Protein AF-A0A8J7A811-F1 (afdb_monomer_lite)

Organism: NCBI:txid915328

pLDDT: mean 79.44, std 8.12, range [59.34, 88.19]

Radius of gyration: 20.14 Å; chains: 1; bounding box: 60×20×49 Å

Sequence (76 aa):
MAETAELLNRLRTGFWFFGLGSWSFGICDRTIAAVSDGFLSAIDIMQLATASFFAMGWFLLKPRQQPDTIEPDFNE

Structure (mmCIF, N/CA/C/O backbone):
data_AF-A0A8J7A811-F1
#
_entry.id   AF-A0A8J7A811-F1
#
loop_
_atom_site.group_PDB
_atom_site.id
_atom_site.type_symbol
_atom_site.label_atom_id
_atom_site.label_alt_id
_atom_site.label_comp_id
_atom_site.label_asym_id
_atom_site.label_entity_id
_atom_site.label_seq_id
_atom_site.pdbx_PDB_ins_code
_atom_site.Cartn_x
_atom_site.Cartn_y
_atom_site.Cartn_z
_atom_site.occupancy
_atom_site.B_iso_or_equiv
_atom_site.auth_seq_id
_atom_site.auth_comp_id
_atom_site.auth_asym_id
_atom_site.auth_atom_id
_atom_site.pdbx_PDB_model_num
ATOM 1 N N . MET A 1 1 ? -14.445 1.327 29.424 1.00 61.91 1 MET A N 1
ATOM 2 C CA . MET A 1 1 ? -14.426 0.370 28.289 1.00 61.91 1 MET A CA 1
ATOM 3 C C . MET A 1 1 ? -14.916 0.982 26.969 1.00 61.91 1 MET A C 1
ATOM 5 O O . MET A 1 1 ? -14.531 0.474 25.924 1.00 61.91 1 MET A O 1
ATOM 9 N N . ALA A 1 2 ? -15.711 2.065 26.979 1.00 70.56 2 ALA A N 1
ATOM 10 C CA . ALA A 1 2 ? -16.184 2.730 25.754 1.00 70.56 2 ALA A CA 1
ATOM 11 C C . ALA A 1 2 ? -15.090 3.539 25.017 1.00 70.56 2 ALA A C 1
ATOM 13 O O . ALA A 1 2 ? -14.911 3.362 23.816 1.00 70.56 2 ALA A O 1
ATOM 14 N N . GLU A 1 3 ? -14.281 4.334 25.728 1.00 75.38 3 GLU A N 1
ATOM 15 C CA . GLU A 1 3 ? -13.207 5.150 25.117 1.00 75.38 3 GLU A CA 1
ATOM 16 C C . GLU A 1 3 ? -12.149 4.312 24.381 1.00 75.38 3 GLU A C 1
ATOM 18 O O . GLU A 1 3 ? -11.682 4.672 23.301 1.00 75.38 3 GLU A O 1
ATOM 23 N N . THR A 1 4 ? -11.804 3.143 24.927 1.00 81.75 4 THR A N 1
ATOM 24 C CA . THR A 1 4 ? -10.880 2.197 24.287 1.00 81.75 4 THR A CA 1
ATOM 25 C C . THR A 1 4 ? -11.442 1.637 22.984 1.00 81.75 4 THR A C 1
ATOM 27 O O . THR A 1 4 ? -10.688 1.444 22.035 1.00 81.75 4 THR A O 1
ATOM 30 N N . ALA A 1 5 ? -12.756 1.398 22.912 1.00 80.75 5 ALA A N 1
ATOM 31 C CA . ALA A 1 5 ? -13.409 0.892 21.707 1.00 80.75 5 ALA A CA 1
ATOM 32 C C . ALA A 1 5 ? -13.449 1.956 20.598 1.00 80.75 5 ALA A C 1
ATOM 34 O O . ALA A 1 5 ? -13.206 1.643 19.432 1.00 80.75 5 ALA A O 1
ATOM 35 N N . GLU A 1 6 ? -13.677 3.220 20.959 1.00 81.06 6 GLU A N 1
ATOM 36 C CA . GLU A 1 6 ? -13.670 4.330 20.005 1.00 81.06 6 GLU A CA 1
ATOM 37 C C . GLU A 1 6 ? -12.264 4.606 19.451 1.00 81.06 6 GLU A C 1
ATOM 39 O O . GLU A 1 6 ? -12.088 4.747 18.236 1.00 81.06 6 GLU A O 1
ATOM 44 N N . LEU A 1 7 ? -11.239 4.585 20.311 1.00 84.81 7 LEU A N 1
ATOM 45 C CA . LEU A 1 7 ? -9.840 4.664 19.882 1.00 84.81 7 LEU A CA 1
ATOM 46 C C . LEU A 1 7 ? -9.469 3.513 18.946 1.00 84.81 7 LEU A C 1
ATOM 48 O O . LEU A 1 7 ? -8.855 3.746 17.906 1.00 84.81 7 LEU A O 1
ATOM 52 N N . LEU A 1 8 ? -9.882 2.284 19.263 1.00 84.69 8 LEU A N 1
ATOM 53 C CA . LEU A 1 8 ? -9.626 1.123 18.414 1.00 84.69 8 LEU A CA 1
ATOM 54 C C . LEU A 1 8 ? -10.313 1.257 17.046 1.00 84.69 8 LEU A C 1
ATOM 56 O O . LEU A 1 8 ? -9.732 0.889 16.026 1.00 84.69 8 LEU A O 1
ATOM 60 N N . ASN A 1 9 ? -11.516 1.836 17.001 1.00 82.31 9 ASN A N 1
ATOM 61 C CA . ASN A 1 9 ? -12.248 2.080 15.759 1.00 82.31 9 ASN A CA 1
ATOM 62 C C . ASN A 1 9 ? -11.567 3.151 14.884 1.00 82.31 9 ASN A C 1
ATOM 64 O O . ASN A 1 9 ? -11.414 2.978 13.670 1.00 82.31 9 ASN A O 1
ATOM 68 N N . ARG A 1 10 ? -11.083 4.235 15.502 1.00 81.75 10 ARG A N 1
ATOM 69 C CA . ARG A 1 10 ? -10.288 5.275 14.827 1.00 81.75 10 ARG A CA 1
ATOM 70 C C . ARG A 1 10 ? -8.955 4.729 14.315 1.00 81.75 10 ARG A C 1
ATOM 72 O O . ARG A 1 10 ? -8.619 4.955 13.155 1.00 81.75 10 ARG A O 1
ATOM 79 N N . LEU A 1 11 ? -8.235 3.958 15.132 1.00 84.81 11 LEU A N 1
ATOM 80 C CA . LEU A 1 11 ? -6.980 3.303 14.748 1.00 84.81 11 LEU A CA 1
ATOM 81 C C . LEU A 1 11 ? -7.187 2.309 13.606 1.00 84.81 11 LEU A C 1
ATOM 83 O O . LEU A 1 11 ? -6.423 2.314 12.646 1.00 84.81 11 LEU A O 1
ATOM 87 N N . ARG A 1 12 ? -8.249 1.501 13.659 1.00 82.50 12 ARG A N 1
ATOM 88 C CA . ARG A 1 12 ? -8.612 0.565 12.588 1.00 82.50 12 ARG A CA 1
ATOM 89 C C . ARG A 1 12 ? -8.894 1.292 11.277 1.00 82.50 12 ARG A C 1
ATOM 91 O O . ARG A 1 12 ? -8.464 0.838 10.222 1.00 82.50 12 ARG A O 1
ATOM 98 N N . THR A 1 13 ? -9.585 2.425 11.346 1.00 84.44 13 THR A N 1
ATOM 99 C CA . THR A 1 13 ? -9.860 3.266 10.176 1.00 84.44 13 THR A CA 1
ATOM 100 C C . THR A 1 13 ? -8.568 3.881 9.629 1.00 84.44 13 THR A C 1
ATOM 102 O O . THR A 1 13 ? -8.319 3.806 8.429 1.00 84.44 13 THR A O 1
ATOM 105 N N . GLY A 1 14 ? -7.698 4.405 10.497 1.00 83.31 14 GLY A N 1
ATOM 106 C CA . GLY A 1 14 ? -6.384 4.925 10.110 1.00 83.31 14 GLY A CA 1
ATOM 107 C C . GLY A 1 14 ? -5.491 3.862 9.462 1.00 83.31 14 GLY A C 1
ATOM 108 O O . GLY A 1 14 ? -4.925 4.100 8.400 1.00 83.31 14 GLY A O 1
ATOM 109 N N . PHE A 1 15 ? -5.430 2.660 10.039 1.00 85.06 15 PHE A N 1
ATOM 110 C CA . PHE A 1 15 ? -4.686 1.528 9.484 1.00 85.06 15 PHE A CA 1
ATOM 111 C C . PHE A 1 15 ? -5.261 1.059 8.142 1.00 85.06 15 PHE A C 1
ATOM 113 O O . PHE A 1 15 ? -4.515 0.686 7.240 1.00 85.06 15 PHE A O 1
ATOM 120 N N . TRP A 1 16 ? -6.583 1.131 7.974 1.00 86.56 16 TRP A N 1
ATOM 121 C CA . TRP A 1 16 ? -7.230 0.838 6.700 1.00 86.56 16 TRP A CA 1
ATOM 122 C C . TRP A 1 16 ? -6.785 1.815 5.599 1.00 86.56 16 TRP A C 1
ATOM 124 O O . TRP A 1 16 ? -6.353 1.366 4.535 1.00 86.56 16 TRP A O 1
ATOM 134 N N . PHE A 1 17 ? -6.793 3.126 5.874 1.00 83.50 17 PHE A N 1
ATOM 135 C CA . PHE A 1 17 ? -6.289 4.150 4.946 1.00 83.50 17 PHE A CA 1
ATOM 136 C C . PHE A 1 17 ? -4.786 4.026 4.686 1.00 83.50 17 PHE A C 1
ATOM 138 O O . PHE A 1 17 ? -4.344 4.175 3.548 1.00 83.50 17 PHE A O 1
ATOM 145 N N . PHE A 1 18 ? -3.999 3.719 5.717 1.00 87.19 18 PHE A N 1
ATOM 146 C CA . PHE A 1 18 ? -2.563 3.503 5.576 1.00 87.19 18 PHE A CA 1
ATOM 147 C C . PHE A 1 18 ? -2.262 2.295 4.686 1.00 87.19 18 PHE A C 1
ATOM 149 O O . PHE A 1 18 ? -1.412 2.378 3.803 1.00 87.19 18 PHE A O 1
ATOM 156 N N . GLY A 1 19 ? -3.012 1.201 4.852 1.00 85.00 19 GLY A N 1
ATOM 157 C CA . GLY A 1 19 ? -2.950 0.050 3.959 1.00 85.00 19 GLY A CA 1
ATOM 158 C C . GLY A 1 19 ? -3.264 0.445 2.518 1.00 85.00 19 GLY A C 1
ATOM 159 O O . GLY A 1 19 ? -2.471 0.157 1.631 1.00 85.00 19 GLY A O 1
ATOM 160 N N . LEU A 1 20 ? -4.357 1.180 2.279 1.00 85.06 20 LEU A N 1
ATOM 161 C CA . LEU A 1 20 ? -4.720 1.662 0.939 1.00 85.06 20 LEU A CA 1
ATOM 162 C C . LEU A 1 20 ? -3.596 2.493 0.288 1.00 85.06 20 LEU A C 1
ATOM 164 O O . LEU A 1 20 ? -3.272 2.290 -0.886 1.00 85.06 20 LEU A O 1
ATOM 168 N N . GLY A 1 21 ? -2.978 3.390 1.061 1.00 87.69 21 GLY A N 1
ATOM 169 C CA . GLY A 1 21 ? -1.826 4.180 0.628 1.00 87.69 21 GLY A CA 1
ATOM 170 C C . GLY A 1 21 ? -0.602 3.315 0.323 1.00 87.69 21 GLY A C 1
ATOM 171 O O . GLY A 1 21 ? 0.005 3.473 -0.731 1.00 87.69 21 GLY A O 1
ATOM 172 N N . SER A 1 22 ? -0.277 2.358 1.195 1.00 86.62 22 SER A N 1
ATOM 173 C CA . SER A 1 22 ? 0.850 1.432 1.025 1.00 86.62 22 SER A CA 1
ATOM 174 C C . SER A 1 22 ? 0.697 0.537 -0.207 1.00 86.62 22 SER A C 1
ATOM 176 O O . SER A 1 22 ? 1.664 0.374 -0.949 1.00 86.62 22 SER A O 1
ATOM 178 N N . TRP A 1 23 ? -0.506 0.015 -0.471 1.00 86.06 23 TRP A N 1
ATOM 179 C CA . TRP A 1 23 ? -0.792 -0.763 -1.680 1.00 86.06 23 TRP A CA 1
ATOM 180 C C . TRP A 1 23 ? -0.604 0.080 -2.943 1.00 86.06 23 TRP A C 1
ATOM 182 O O . TRP A 1 23 ? 0.103 -0.335 -3.858 1.00 86.06 23 TRP A O 1
ATOM 192 N N . SER A 1 24 ? -1.183 1.285 -2.971 1.00 84.44 24 SER A N 1
ATOM 193 C CA . SER A 1 24 ? -1.069 2.203 -4.112 1.00 84.44 24 SER A CA 1
ATOM 194 C C . SER A 1 24 ? 0.384 2.611 -4.356 1.00 84.44 24 SER A C 1
ATOM 196 O O . SER A 1 24 ? 0.858 2.583 -5.486 1.00 84.44 24 SER A O 1
ATOM 198 N N . PHE A 1 25 ? 1.118 2.924 -3.287 1.00 88.06 25 PHE A N 1
ATOM 199 C CA . PHE A 1 25 ? 2.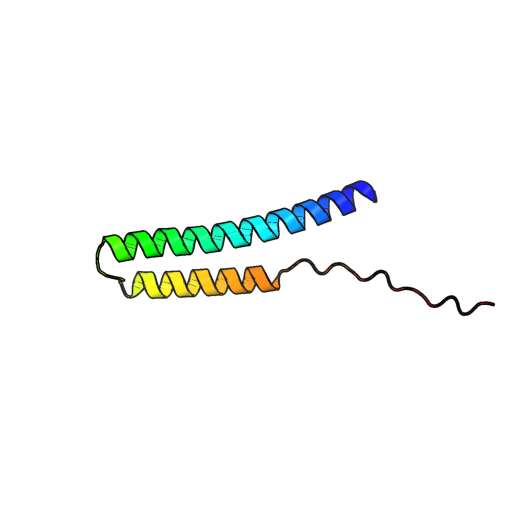525 3.297 -3.358 1.00 88.06 25 PHE A CA 1
ATOM 200 C C . PHE A 1 25 ? 3.408 2.141 -3.845 1.00 88.06 25 PHE A C 1
ATOM 202 O O . PHE A 1 25 ? 4.221 2.348 -4.737 1.00 88.06 25 PHE A O 1
ATOM 209 N N . GLY A 1 26 ? 3.221 0.921 -3.329 1.00 86.50 26 GLY A N 1
AT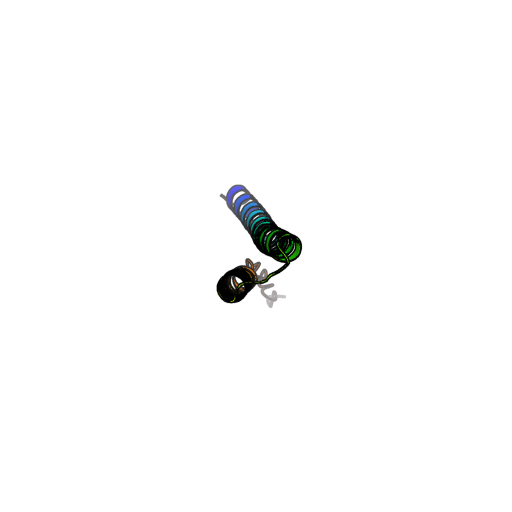OM 210 C CA . GLY A 1 26 ? 3.997 -0.251 -3.751 1.00 86.50 26 GLY A CA 1
ATOM 211 C C . GLY A 1 26 ? 3.735 -0.668 -5.202 1.00 86.50 26 GLY A C 1
ATOM 212 O O . GLY A 1 26 ? 4.660 -1.068 -5.906 1.00 86.50 26 GLY A O 1
ATOM 213 N N . ILE A 1 27 ? 2.490 -0.531 -5.672 1.00 86.38 27 ILE A N 1
ATOM 214 C CA . ILE A 1 27 ? 2.128 -0.728 -7.083 1.00 86.38 27 ILE A CA 1
ATOM 215 C C . ILE A 1 27 ? 2.815 0.331 -7.953 1.00 86.38 27 ILE A C 1
ATOM 217 O O . ILE A 1 27 ? 3.428 -0.015 -8.963 1.00 86.38 27 ILE A O 1
ATOM 221 N N . CYS A 1 28 ? 2.757 1.606 -7.557 1.00 88.06 28 CYS A N 1
ATOM 222 C CA . CYS A 1 28 ? 3.401 2.698 -8.286 1.00 88.06 28 CYS A CA 1
ATOM 223 C C . CYS A 1 28 ? 4.925 2.551 -8.337 1.00 88.06 28 CYS A C 1
ATOM 225 O O . CYS A 1 28 ? 5.484 2.676 -9.417 1.00 88.06 28 CYS A O 1
ATOM 227 N N . ASP A 1 29 ? 5.588 2.245 -7.221 1.00 86.06 29 ASP A N 1
ATOM 228 C CA . ASP A 1 29 ? 7.042 2.046 -7.144 1.00 86.06 29 ASP A CA 1
ATOM 229 C C . ASP A 1 29 ? 7.517 0.962 -8.123 1.00 86.06 29 ASP A C 1
ATOM 231 O O . ASP A 1 29 ? 8.346 1.219 -8.997 1.00 86.06 29 ASP A O 1
ATOM 235 N N . ARG A 1 30 ? 6.883 -0.217 -8.075 1.00 81.12 30 ARG A N 1
ATOM 236 C CA . ARG A 1 30 ? 7.156 -1.325 -9.003 1.00 81.12 30 ARG A CA 1
ATOM 237 C C . ARG A 1 30 ? 6.876 -0.953 -10.455 1.00 81.12 30 ARG A C 1
ATOM 239 O O . ARG A 1 30 ? 7.646 -1.319 -11.337 1.00 81.12 30 ARG A O 1
ATOM 246 N N . THR A 1 31 ? 5.785 -0.230 -10.707 1.00 82.94 31 THR A N 1
ATOM 247 C CA . THR A 1 31 ? 5.428 0.215 -12.061 1.00 82.94 31 THR A CA 1
ATOM 248 C C . THR A 1 31 ? 6.452 1.216 -12.594 1.00 82.94 31 THR A C 1
ATOM 250 O O . THR A 1 31 ? 6.869 1.098 -13.738 1.00 82.94 31 THR A O 1
ATOM 253 N N . ILE A 1 32 ? 6.893 2.175 -11.775 1.00 85.19 32 ILE A N 1
ATOM 254 C CA . ILE A 1 32 ? 7.892 3.185 -12.148 1.00 85.19 32 ILE A CA 1
ATOM 255 C C . ILE A 1 32 ? 9.242 2.519 -12.429 1.00 85.19 32 ILE A C 1
ATOM 2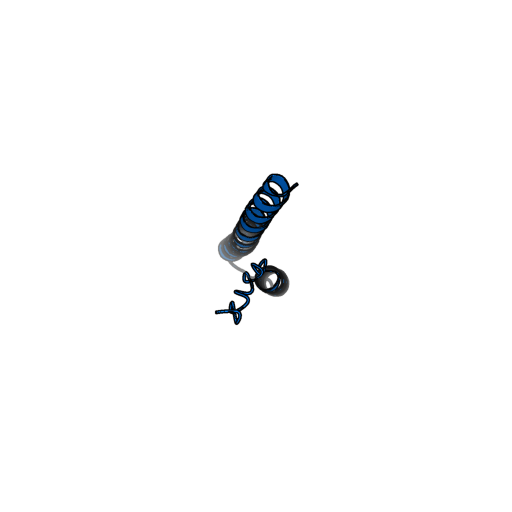57 O O . ILE A 1 32 ? 9.849 2.836 -13.448 1.00 85.19 32 ILE A O 1
ATOM 261 N N . ALA A 1 33 ? 9.670 1.566 -11.594 1.00 85.06 33 ALA A N 1
ATOM 262 C CA . ALA A 1 33 ? 10.894 0.794 -11.813 1.00 85.06 33 ALA A CA 1
ATOM 263 C C . ALA A 1 33 ? 10.842 -0.014 -13.126 1.00 85.06 33 ALA A C 1
ATOM 265 O O . ALA A 1 33 ? 11.770 0.040 -13.933 1.00 85.06 33 ALA A O 1
ATOM 266 N N . ALA A 1 34 ? 9.721 -0.691 -13.394 1.00 82.44 34 ALA A N 1
ATOM 267 C CA . ALA A 1 34 ? 9.531 -1.452 -14.630 1.00 82.44 34 ALA A CA 1
ATOM 268 C C . ALA A 1 34 ? 9.461 -0.551 -15.879 1.00 82.44 34 ALA A C 1
ATOM 270 O O . ALA A 1 34 ? 9.962 -0.910 -16.944 1.00 82.44 34 ALA A O 1
ATOM 271 N N . VAL A 1 35 ? 8.871 0.644 -15.758 1.00 80.00 35 VAL A N 1
ATOM 272 C CA . VAL A 1 35 ? 8.855 1.650 -16.832 1.00 80.00 35 VAL A CA 1
ATOM 273 C C . VAL A 1 35 ? 10.254 2.225 -17.067 1.00 80.00 35 VAL A C 1
ATOM 275 O O . VAL A 1 35 ? 10.624 2.426 -18.222 1.00 80.00 35 VAL A O 1
ATOM 278 N N . SER A 1 36 ? 11.051 2.455 -16.016 1.00 80.56 36 SER A N 1
ATOM 279 C CA . SER A 1 36 ? 12.432 2.934 -16.164 1.00 80.56 36 SER A CA 1
ATOM 280 C C . SER A 1 36 ? 13.361 1.904 -16.805 1.00 80.56 36 SER A C 1
ATOM 282 O O . SER A 1 36 ? 14.249 2.293 -17.560 1.00 80.56 36 SER A O 1
ATOM 284 N N . ASP A 1 37 ? 13.116 0.612 -16.577 1.00 76.69 37 ASP A N 1
ATOM 285 C CA . ASP A 1 37 ? 13.851 -0.481 -17.227 1.00 76.69 37 ASP A CA 1
ATOM 286 C C . ASP A 1 37 ? 13.379 -0.747 -18.674 1.00 76.69 37 ASP A C 1
ATOM 288 O O . ASP A 1 37 ? 13.997 -1.520 -19.407 1.00 76.69 37 ASP A O 1
ATOM 292 N N . GLY A 1 38 ? 12.308 -0.087 -19.135 1.00 72.25 38 GLY A N 1
ATOM 293 C CA . GLY A 1 38 ? 11.839 -0.135 -20.525 1.00 72.25 38 GLY A CA 1
ATOM 294 C C . GLY A 1 38 ? 11.097 -1.416 -20.925 1.00 72.25 38 GLY A C 1
ATOM 295 O O . GLY A 1 38 ? 10.610 -1.502 -22.054 1.00 72.25 38 GLY A O 1
ATOM 296 N N . PHE A 1 39 ? 10.954 -2.385 -20.018 1.00 65.75 39 PHE A N 1
ATOM 297 C CA . PHE A 1 39 ? 10.208 -3.622 -20.239 1.00 65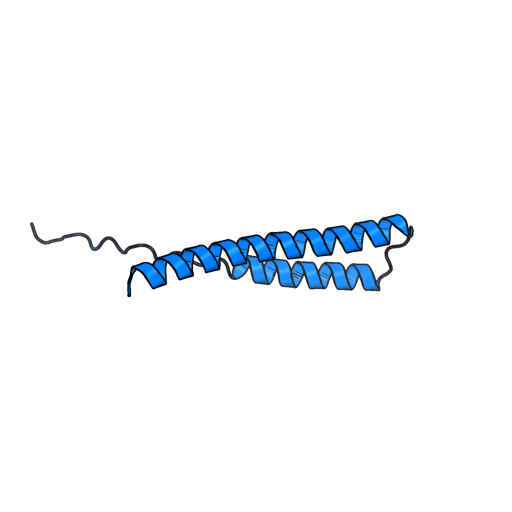.75 39 PHE A CA 1
ATOM 298 C C . PHE A 1 39 ? 9.401 -4.000 -18.996 1.00 65.75 39 PHE A C 1
ATOM 300 O O . PHE A 1 39 ? 9.951 -4.322 -17.949 1.00 65.75 39 PHE A O 1
ATOM 307 N N . LEU A 1 40 ? 8.076 -4.050 -19.144 1.00 65.31 40 LEU A N 1
ATOM 308 C CA . LEU A 1 40 ? 7.216 -4.769 -18.209 1.00 65.31 40 LEU A CA 1
ATOM 309 C C . LEU A 1 40 ? 7.327 -6.259 -18.523 1.00 65.31 40 LEU A C 1
ATOM 311 O O . LEU A 1 40 ? 6.783 -6.734 -19.524 1.00 65.31 40 LEU A O 1
ATOM 315 N N . SER A 1 41 ? 8.040 -7.002 -17.678 1.00 74.81 41 SER A N 1
ATOM 316 C CA . SER A 1 41 ? 8.036 -8.456 -17.775 1.00 74.81 41 SER A CA 1
ATOM 317 C C . SER A 1 41 ? 6.629 -8.983 -17.479 1.00 74.81 41 SER A C 1
ATOM 319 O O . SER A 1 41 ? 5.883 -8.411 -16.681 1.00 74.81 41 SER A O 1
ATOM 321 N N . ALA A 1 42 ? 6.250 -10.115 -18.081 1.00 81.50 42 ALA A N 1
ATOM 322 C CA . ALA A 1 42 ? 4.968 -10.770 -17.795 1.00 81.50 42 ALA A CA 1
ATOM 323 C C . ALA A 1 42 ? 4.791 -11.068 -16.291 1.00 81.50 42 ALA A C 1
ATOM 325 O O . ALA A 1 42 ? 3.674 -11.065 -15.771 1.00 81.50 42 ALA A O 1
ATOM 326 N N . ILE A 1 43 ? 5.910 -11.273 -15.587 1.00 82.69 43 ILE A N 1
ATOM 327 C CA . ILE A 1 43 ? 5.955 -11.463 -14.138 1.00 82.69 43 ILE A CA 1
ATOM 328 C C . ILE A 1 43 ? 5.508 -10.207 -13.382 1.00 82.69 43 ILE A C 1
ATOM 330 O O . ILE A 1 43 ? 4.703 -10.323 -12.460 1.00 82.69 43 ILE A O 1
ATOM 334 N N . ASP A 1 44 ? 5.943 -9.019 -13.805 1.00 81.69 44 ASP A N 1
ATOM 335 C CA . ASP A 1 44 ? 5.590 -7.760 -13.146 1.00 81.69 44 ASP A CA 1
ATOM 336 C C . ASP A 1 44 ? 4.100 -7.473 -13.306 1.00 81.69 44 ASP A C 1
ATOM 338 O O . ASP A 1 44 ? 3.441 -7.075 -12.350 1.00 81.69 44 ASP A O 1
ATOM 342 N N . ILE A 1 45 ? 3.533 -7.778 -14.479 1.00 83.62 45 ILE A N 1
ATOM 343 C CA . ILE A 1 45 ? 2.089 -7.668 -14.737 1.00 83.62 45 ILE A CA 1
ATOM 344 C C . ILE A 1 45 ? 1.303 -8.600 -13.810 1.00 83.62 45 ILE A C 1
ATOM 346 O O . ILE A 1 45 ? 0.323 -8.180 -13.193 1.00 83.62 45 ILE A O 1
ATOM 350 N N . MET A 1 46 ? 1.728 -9.858 -13.673 1.00 87.31 46 MET A N 1
ATOM 351 C CA . MET A 1 46 ? 1.065 -10.820 -12.788 1.00 87.31 46 MET A CA 1
ATOM 352 C C . MET A 1 46 ? 1.163 -10.393 -11.315 1.00 87.31 46 MET A C 1
ATOM 354 O O . MET A 1 46 ? 0.222 -10.580 -10.536 1.00 87.31 46 MET A O 1
ATOM 358 N N . GLN A 1 47 ? 2.276 -9.767 -10.934 1.00 86.06 47 GLN A N 1
ATOM 359 C CA . GLN A 1 47 ? 2.514 -9.272 -9.584 1.00 86.06 47 GLN A CA 1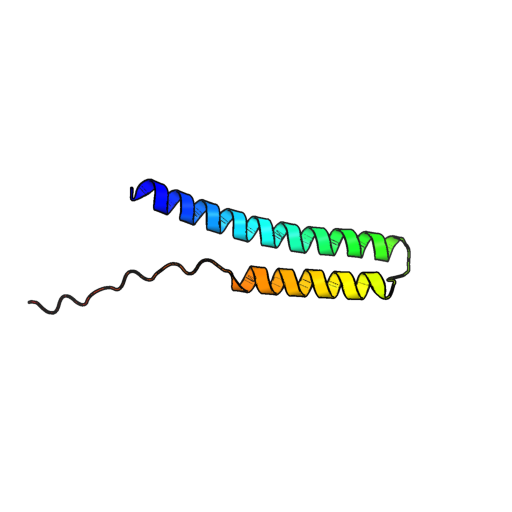
ATOM 360 C C . GLN A 1 47 ? 1.712 -8.003 -9.283 1.00 86.06 47 GLN A C 1
ATOM 362 O O . GLN A 1 47 ? 1.115 -7.905 -8.213 1.00 86.06 47 GLN A O 1
ATOM 367 N N . LEU A 1 48 ? 1.616 -7.081 -10.242 1.00 86.69 48 LEU A N 1
ATOM 368 C CA . LEU A 1 48 ? 0.746 -5.906 -10.193 1.00 86.69 48 LEU A CA 1
ATOM 369 C C . LEU A 1 48 ? -0.723 -6.313 -10.104 1.00 86.69 48 LEU A C 1
ATOM 371 O O . LEU A 1 48 ? -1.460 -5.771 -9.280 1.00 86.69 48 LEU A O 1
ATOM 375 N N . ALA A 1 49 ? -1.144 -7.301 -10.897 1.00 85.81 49 ALA A N 1
ATOM 376 C CA . ALA A 1 49 ? -2.495 -7.840 -10.846 1.00 85.81 49 ALA A CA 1
ATOM 377 C C . ALA 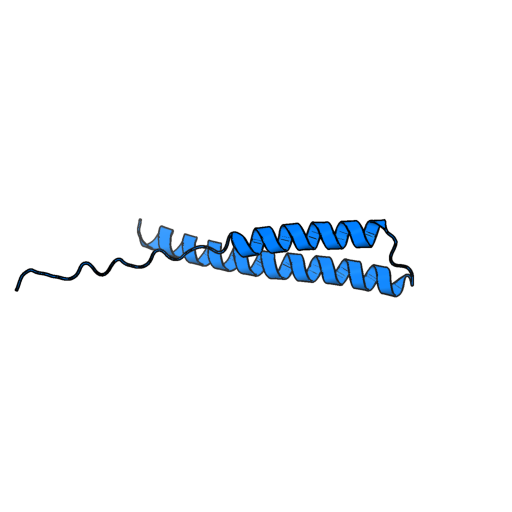A 1 49 ? -2.785 -8.447 -9.468 1.00 85.81 49 ALA A C 1
ATOM 379 O O . ALA A 1 49 ? -3.779 -8.095 -8.841 1.00 85.81 49 ALA A O 1
ATOM 380 N N . THR A 1 50 ? -1.887 -9.287 -8.949 1.00 88.19 50 THR A N 1
ATOM 381 C CA . THR A 1 50 ? -2.036 -9.901 -7.621 1.00 88.19 50 THR A CA 1
ATOM 382 C C . THR A 1 50 ? -2.073 -8.849 -6.511 1.00 88.19 50 THR A C 1
ATOM 384 O O . THR A 1 50 ? -2.960 -8.889 -5.661 1.00 88.19 50 THR A O 1
ATOM 387 N N . ALA A 1 51 ? -1.165 -7.870 -6.540 1.00 87.94 51 ALA A N 1
ATOM 388 C CA . ALA A 1 51 ? -1.152 -6.756 -5.595 1.00 87.94 51 ALA A CA 1
ATOM 389 C C . ALA A 1 51 ? -2.454 -5.943 -5.664 1.00 87.94 51 ALA A C 1
ATOM 391 O O . ALA A 1 51 ? -3.017 -5.597 -4.629 1.00 87.94 51 ALA A O 1
ATOM 392 N N . SER A 1 52 ? -2.983 -5.712 -6.868 1.00 86.00 52 SER A N 1
ATOM 393 C CA . SER A 1 52 ? -4.262 -5.025 -7.076 1.00 86.00 52 SER A CA 1
ATOM 394 C C . SER A 1 52 ? -5.452 -5.840 -6.561 1.00 86.00 52 SER A C 1
ATOM 396 O O . SER A 1 52 ? -6.340 -5.280 -5.925 1.00 86.00 52 SER A O 1
ATOM 398 N N . PHE A 1 53 ? -5.466 -7.163 -6.761 1.00 86.69 53 PHE A N 1
ATOM 399 C CA . PHE A 1 53 ? -6.489 -8.055 -6.200 1.00 86.69 53 PHE A CA 1
ATOM 400 C C . PHE A 1 53 ? -6.481 -8.032 -4.670 1.00 86.69 53 PHE A C 1
ATOM 402 O O . PHE A 1 53 ? -7.536 -7.915 -4.045 1.00 86.69 53 PHE A O 1
ATOM 409 N N . PHE A 1 54 ? -5.297 -8.089 -4.057 1.00 85.56 54 PHE A N 1
ATOM 410 C CA . PHE A 1 54 ? -5.158 -7.962 -2.608 1.00 85.56 54 PHE A CA 1
ATOM 411 C C . PHE A 1 54 ? -5.574 -6.575 -2.110 1.00 85.56 54 PHE A C 1
ATOM 413 O O . PHE A 1 54 ? -6.267 -6.483 -1.098 1.00 85.56 54 PHE A O 1
ATOM 420 N N . ALA A 1 55 ? -5.243 -5.509 -2.842 1.00 85.88 55 ALA A N 1
ATOM 421 C CA . ALA A 1 55 ? -5.687 -4.153 -2.534 1.00 85.88 55 ALA A CA 1
ATOM 422 C C . ALA A 1 55 ? -7.218 -4.013 -2.620 1.00 85.88 55 ALA A C 1
ATOM 424 O O . ALA A 1 55 ? -7.830 -3.395 -1.749 1.00 85.88 55 ALA A O 1
ATOM 425 N N . MET A 1 56 ? -7.863 -4.635 -3.612 1.00 83.00 56 MET A N 1
ATOM 426 C CA . MET A 1 56 ? -9.326 -4.700 -3.705 1.00 83.00 56 MET A CA 1
ATOM 427 C C . MET A 1 56 ? -9.931 -5.483 -2.534 1.00 83.00 56 MET A C 1
ATOM 429 O O . MET A 1 56 ? -10.894 -5.021 -1.923 1.00 83.00 56 MET A O 1
ATOM 433 N N . GLY A 1 57 ? -9.344 -6.624 -2.161 1.00 83.81 57 GLY A N 1
ATOM 434 C CA . GLY A 1 57 ? -9.742 -7.369 -0.962 1.00 83.81 57 GLY A CA 1
ATOM 435 C C . GLY A 1 57 ? -9.620 -6.525 0.311 1.00 83.81 57 GLY A C 1
ATOM 436 O O . GLY A 1 57 ? -10.524 -6.509 1.146 1.00 83.81 57 GLY A O 1
ATOM 437 N N . TRP A 1 58 ? -8.547 -5.741 0.421 1.00 83.31 58 TRP A N 1
ATOM 438 C CA . TRP A 1 58 ? -8.334 -4.789 1.509 1.00 83.31 58 TRP A CA 1
ATOM 439 C C . TRP A 1 58 ? -9.376 -3.660 1.521 1.00 83.31 58 TRP A C 1
ATOM 441 O O . TRP A 1 58 ? -9.876 -3.281 2.583 1.00 83.31 58 TRP A O 1
ATOM 451 N N . PHE A 1 59 ? -9.767 -3.154 0.348 1.00 79.25 59 PHE A N 1
ATOM 452 C CA . PHE A 1 59 ? -10.825 -2.153 0.209 1.00 79.25 59 PHE A CA 1
ATOM 453 C C . PHE A 1 59 ? -12.184 -2.683 0.694 1.00 79.25 59 PHE A C 1
ATOM 455 O O . PHE A 1 59 ? -12.916 -1.975 1.385 1.00 79.25 59 PHE A O 1
ATOM 462 N N . LEU A 1 60 ? -12.501 -3.949 0.406 1.00 77.94 60 LEU A N 1
ATOM 463 C CA . LEU A 1 60 ? -13.748 -4.593 0.837 1.00 77.94 60 LEU A CA 1
ATOM 464 C C . LEU A 1 60 ? -13.821 -4.830 2.353 1.00 77.94 60 LEU A C 1
ATOM 466 O O . LEU A 1 60 ? -14.912 -4.839 2.920 1.00 77.94 60 LEU A O 1
ATOM 470 N N . LEU A 1 61 ? -12.675 -4.944 3.029 1.00 78.44 61 LEU A N 1
ATOM 471 C CA . LEU A 1 61 ? -12.563 -5.050 4.490 1.00 78.44 61 LEU A CA 1
ATOM 472 C C . LEU A 1 61 ? -12.849 -3.732 5.236 1.00 78.44 61 LEU A C 1
ATOM 474 O O . LEU A 1 61 ? -12.651 -3.675 6.456 1.00 78.44 61 LEU A O 1
ATOM 478 N N . LYS A 1 62 ? -13.318 -2.687 4.529 1.00 75.44 62 LYS A N 1
ATOM 479 C CA . LYS A 1 62 ? -13.679 -1.384 5.101 1.00 75.44 62 LYS A CA 1
ATOM 480 C C . LYS A 1 62 ? -14.471 -1.577 6.401 1.00 75.44 62 LYS A C 1
ATOM 482 O O . LYS A 1 62 ? -15.505 -2.252 6.386 1.00 75.44 62 LYS A O 1
ATOM 487 N N . PRO A 1 63 ? -14.024 -0.988 7.526 1.00 66.75 63 PRO A N 1
ATOM 488 C CA . PRO A 1 63 ? -14.729 -1.119 8.790 1.00 66.75 63 PRO A CA 1
ATOM 489 C C . PRO A 1 63 ? -16.139 -0.534 8.646 1.00 66.75 63 PRO A C 1
ATOM 491 O O . PRO A 1 63 ? -16.312 0.673 8.471 1.00 66.75 63 PRO A O 1
ATOM 494 N N . ARG A 1 64 ? -17.158 -1.402 8.681 1.00 67.81 64 ARG A N 1
ATOM 495 C CA . ARG A 1 64 ? -18.558 -0.986 8.790 1.00 67.81 64 ARG A CA 1
ATOM 496 C C . ARG A 1 64 ? -18.747 -0.354 10.165 1.00 67.81 64 ARG A C 1
ATOM 498 O O . ARG A 1 64 ? -18.565 -1.021 11.179 1.00 67.81 64 ARG A O 1
ATOM 505 N N . GLN A 1 65 ? -19.083 0.930 10.177 1.00 65.62 65 GLN A N 1
ATOM 506 C CA . GLN A 1 65 ? -19.629 1.587 11.358 1.00 65.62 65 GLN A CA 1
ATOM 507 C C . GLN A 1 65 ? -21.006 0.954 11.586 1.00 65.62 65 GLN A C 1
ATOM 509 O O . GLN A 1 65 ? -21.816 0.912 10.657 1.00 65.62 65 GLN A O 1
ATOM 514 N N . GLN A 1 66 ? -21.232 0.371 12.759 1.00 62.84 66 GLN A N 1
ATOM 515 C CA . GLN A 1 66 ? -22.557 -0.113 13.123 1.00 62.84 66 GLN A CA 1
ATOM 516 C C . GLN A 1 66 ? -23.474 1.114 13.196 1.00 62.84 66 GLN A C 1
ATOM 518 O O . GLN A 1 66 ? -23.125 2.040 13.928 1.00 62.84 66 GLN A O 1
ATOM 523 N N . PRO A 1 67 ? -24.575 1.169 12.423 1.00 59.34 67 PRO A N 1
ATOM 524 C CA . PRO A 1 67 ? -25.568 2.204 12.621 1.00 59.34 67 PRO A CA 1
ATOM 525 C C . PRO A 1 67 ? -26.132 1.996 14.019 1.00 59.34 67 PRO A C 1
ATOM 527 O O . PRO A 1 67 ? -26.563 0.895 14.368 1.00 59.34 67 PRO A O 1
ATOM 530 N N . ASP A 1 68 ? -26.068 3.041 14.821 1.00 63.19 68 ASP A N 1
ATOM 531 C CA . ASP A 1 68 ? -26.935 3.259 15.957 1.00 63.19 68 ASP A CA 1
ATOM 532 C C . ASP A 1 68 ? -28.374 3.042 15.482 1.00 63.19 68 ASP A C 1
ATOM 534 O O . ASP A 1 68 ? -28.972 3.873 14.801 1.00 63.19 68 ASP A O 1
ATOM 538 N N . THR A 1 69 ? -28.899 1.845 15.748 1.00 63.34 69 THR A N 1
ATOM 539 C CA . THR A 1 69 ? -30.312 1.536 15.584 1.00 63.34 69 THR A CA 1
ATOM 540 C C . THR A 1 69 ? -31.061 2.532 16.457 1.00 63.34 69 THR A C 1
ATOM 542 O O . THR A 1 69 ? -31.116 2.368 17.673 1.00 63.34 69 THR A O 1
ATOM 545 N N . ILE A 1 70 ? -31.582 3.594 15.843 1.00 67.94 70 ILE A N 1
ATOM 546 C CA . ILE A 1 70 ? -32.591 4.457 16.445 1.00 67.94 70 ILE A CA 1
ATOM 547 C C . ILE A 1 70 ? -33.786 3.532 16.690 1.00 67.94 70 ILE A C 1
ATOM 549 O O . ILE A 1 70 ? -34.525 3.226 15.753 1.00 67.94 70 ILE A O 1
ATOM 553 N N . GLU A 1 71 ? -33.925 2.992 17.903 1.00 72.69 71 GLU A N 1
ATOM 554 C CA . GLU A 1 71 ? -35.189 2.385 18.308 1.00 72.69 71 GLU A CA 1
ATOM 555 C C . GLU A 1 71 ? -36.232 3.507 18.283 1.00 72.69 71 GLU A C 1
ATOM 557 O O . GLU A 1 71 ? -36.057 4.510 18.979 1.00 72.69 71 GLU A O 1
ATOM 562 N N . PRO A 1 72 ? -37.274 3.409 17.442 1.00 69.06 72 PRO A N 1
ATOM 563 C CA . PRO A 1 72 ? -38.384 4.340 17.519 1.00 69.06 72 PRO A CA 1
ATOM 564 C C . PRO A 1 72 ? -39.039 4.180 18.894 1.00 69.06 72 PRO A C 1
ATOM 566 O O . PRO A 1 72 ? -39.551 3.111 19.228 1.00 69.06 72 PRO A O 1
ATOM 569 N N . ASP A 1 73 ? -38.981 5.246 19.687 1.00 67.00 73 ASP A N 1
ATOM 570 C CA . ASP A 1 73 ? -39.694 5.373 20.952 1.00 67.00 73 ASP A CA 1
ATOM 571 C C . ASP A 1 73 ? -41.201 5.352 20.657 1.00 67.00 73 ASP A C 1
ATOM 573 O O . ASP A 1 73 ? -41.798 6.345 20.255 1.00 67.00 73 ASP A O 1
ATOM 577 N N . PHE A 1 74 ? -41.799 4.163 20.739 1.00 79.06 74 PHE A N 1
ATOM 578 C CA . PHE A 1 74 ? -43.229 3.933 20.515 1.00 79.06 74 PHE A CA 1
ATOM 579 C C . PHE A 1 74 ? -44.058 4.073 21.806 1.00 79.06 74 PHE A C 1
ATOM 581 O O . PHE A 1 74 ? -45.182 3.577 21.860 1.00 79.06 74 PHE A O 1
ATOM 588 N N . ASN A 1 75 ? -43.527 4.737 22.837 1.00 71.00 75 ASN A N 1
ATOM 589 C CA . ASN A 1 75 ? -44.190 4.910 24.129 1.00 71.00 75 ASN A CA 1
ATOM 590 C C . ASN A 1 75 ? -44.435 6.398 24.447 1.00 71.00 75 ASN A C 1
ATOM 592 O O . ASN A 1 75 ? -43.868 6.928 25.401 1.00 71.00 75 ASN A O 1
ATOM 596 N N . GLU A 1 76 ? -45.332 7.036 23.689 1.00 60.47 76 GLU A N 1
ATOM 597 C CA . GLU A 1 76 ? -46.051 8.253 24.113 1.00 60.47 76 GLU A CA 1
ATOM 598 C C . GLU A 1 76 ? -47.567 8.016 24.059 1.00 60.47 76 GLU A C 1
ATOM 600 O O . GLU A 1 76 ? -48.039 7.416 23.062 1.00 60.47 76 GLU A O 1
#

Foldseek 3Di:
DVVVVVVVVVVVQVVLVVLLVVLVVVLVVLVVVCVVVVHDDPVSVVVSVVSVVVSVVSVVVRDDDPPPPPPPPPDD

Secondary structure (DSSP, 8-state):
-HHHHHHHHHHHHHHHHHHHHHHHHHHHHHHHHHHHTT---HHHHHHHHHHHHHHHHHHHT--PPPP---------